Protein AF-A0A7W0VL07-F1 (afdb_monomer_lite)

Sequence (73 aa):
IVYWQPATLALLAEVRALRDRGRAAWATMDAGPHVKVLTSIDDADAVATALRTVPGASDVTISGPGGPATVTT

Radius of gyration: 13.9 Å; chains: 1; bounding box: 38×18×40 Å

Foldseek 3Di:
DDQADPLLVQLQVQQVVCVVVPFAWDWDDDSHHDIDIDGDPVCQVVSLVSSVPRPPDPHGDDDDDDDDDDDDD

Secondary structure (DSSP, 8-state):
-----HHHHHHHHHHHHHHHTT--EEEEE-SSSPEEEEE-TTTHHHHHHHHHTSTT-----------------

pLDDT: mean 97.21, std 2.34, range [85.62, 98.75]

Structure (mmCIF, N/CA/C/O backbone):
data_AF-A0A7W0VL07-F1
#
_entry.id   AF-A0A7W0VL07-F1
#
loop_
_atom_site.group_PDB
_atom_site.id
_atom_site.type_symbol
_atom_site.label_atom_id
_atom_site.label_alt_id
_atom_site.label_comp_id
_atom_site.label_asym_id
_atom_site.label_entity_id
_atom_site.label_seq_id
_atom_site.pdbx_PDB_ins_code
_atom_site.Cartn_x
_atom_site.Cartn_y
_atom_site.Cartn_z
_atom_site.occupancy
_atom_site.B_iso_or_equiv
_atom_site.auth_seq_id
_atom_site.auth_comp_id
_atom_site.auth_asym_id
_atom_site.auth_atom_id
_atom_site.pdbx_PDB_model_num
ATOM 1 N N . ILE A 1 1 ? 14.273 -6.220 16.219 1.00 86.69 1 ILE A N 1
ATOM 2 C CA . ILE A 1 1 ? 14.060 -4.988 15.415 1.00 86.69 1 ILE A CA 1
ATOM 3 C C . ILE A 1 1 ? 12.570 -4.894 15.110 1.00 86.69 1 ILE A C 1
ATOM 5 O O . ILE A 1 1 ? 11.968 -5.939 14.894 1.00 86.69 1 ILE A O 1
ATOM 9 N N . VAL A 1 2 ? 11.980 -3.696 15.134 1.00 95.12 2 VAL A N 1
ATOM 10 C CA . VAL A 1 2 ? 10.564 -3.466 14.795 1.00 95.12 2 VAL A CA 1
ATOM 11 C C . VAL A 1 2 ? 10.504 -2.470 13.640 1.00 95.12 2 VAL A C 1
ATOM 13 O O . VAL A 1 2 ? 11.012 -1.362 13.773 1.00 95.12 2 VAL A O 1
ATOM 16 N N . TYR A 1 3 ? 9.912 -2.877 12.514 1.00 97.25 3 TYR A N 1
ATOM 17 C CA . TYR A 1 3 ? 9.786 -2.046 11.305 1.00 97.25 3 TYR A CA 1
ATOM 18 C C . TYR A 1 3 ? 8.434 -1.337 11.183 1.00 97.25 3 TYR A C 1
ATOM 20 O O . TYR A 1 3 ? 8.251 -0.508 10.298 1.00 97.25 3 TYR A O 1
ATOM 28 N N . TRP A 1 4 ? 7.473 -1.684 12.036 1.00 96.12 4 TRP A N 1
ATOM 29 C CA . TRP A 1 4 ? 6.107 -1.182 11.959 1.00 96.12 4 TRP A CA 1
ATOM 30 C C . TRP A 1 4 ? 5.942 0.137 12.704 1.00 96.12 4 TRP A C 1
ATOM 32 O O . TRP A 1 4 ? 6.512 0.339 13.775 1.00 96.12 4 TRP A O 1
ATOM 42 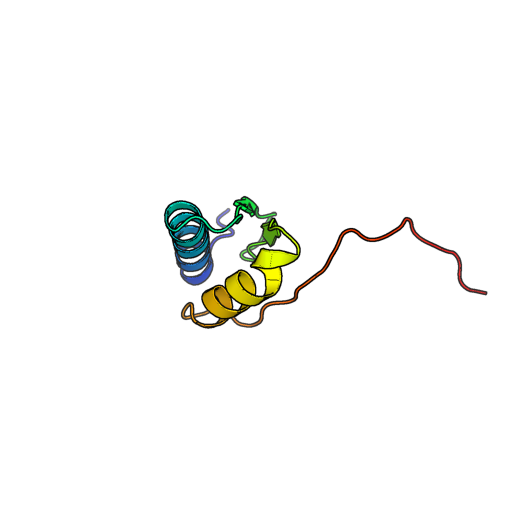N N . GLN A 1 5 ? 5.087 0.995 12.158 1.00 96.38 5 GLN A N 1
ATOM 43 C CA . GLN A 1 5 ? 4.552 2.177 12.826 1.00 96.38 5 GLN A CA 1
ATOM 44 C C . GLN A 1 5 ? 3.037 2.014 13.036 1.00 96.38 5 GLN A C 1
ATOM 46 O O . GLN A 1 5 ? 2.420 1.163 12.392 1.00 96.38 5 GLN A O 1
ATOM 51 N N . PRO A 1 6 ? 2.388 2.825 13.891 1.00 97.00 6 PRO A N 1
ATOM 52 C CA . PRO A 1 6 ? 0.932 2.774 14.051 1.00 97.00 6 PRO A CA 1
ATOM 53 C C . PRO A 1 6 ? 0.172 2.887 12.718 1.00 97.00 6 PRO A C 1
ATOM 55 O O . PRO A 1 6 ? -0.760 2.124 12.475 1.00 97.00 6 PRO A O 1
ATOM 58 N N . ALA A 1 7 ? 0.639 3.756 11.813 1.00 97.44 7 ALA A N 1
ATOM 59 C CA . ALA A 1 7 ? 0.080 3.899 10.469 1.00 97.44 7 ALA A CA 1
ATOM 60 C C . ALA A 1 7 ? 0.214 2.615 9.630 1.00 97.44 7 ALA A C 1
ATOM 62 O O . ALA A 1 7 ? -0.711 2.260 8.906 1.00 97.44 7 ALA A O 1
ATOM 63 N N . THR A 1 8 ? 1.314 1.864 9.775 1.00 98.12 8 THR A N 1
ATOM 64 C CA . THR A 1 8 ? 1.476 0.549 9.138 1.00 98.12 8 THR A CA 1
ATOM 65 C C . THR A 1 8 ? 0.342 -0.389 9.544 1.00 98.12 8 THR A C 1
ATOM 67 O O . THR A 1 8 ? -0.291 -1.003 8.689 1.00 98.12 8 THR A O 1
ATOM 70 N N . LEU A 1 9 ? 0.061 -0.494 10.846 1.00 98.12 9 LEU A N 1
ATOM 71 C CA . LEU A 1 9 ? -0.983 -1.383 11.355 1.00 98.12 9 LEU A CA 1
ATOM 72 C C . LEU A 1 9 ? -2.375 -0.947 10.881 1.00 98.12 9 LEU A C 1
ATOM 74 O O . LEU A 1 9 ? -3.174 -1.796 10.488 1.00 98.12 9 LEU A O 1
ATOM 78 N N . ALA A 1 10 ? -2.641 0.361 10.857 1.00 98.44 10 ALA A N 1
ATOM 79 C CA . ALA A 1 10 ? -3.894 0.916 10.351 1.00 98.44 10 ALA A CA 1
ATOM 80 C C . ALA A 1 10 ? -4.091 0.634 8.850 1.00 98.44 10 ALA A C 1
ATOM 82 O O . ALA A 1 10 ? -5.163 0.190 8.444 1.00 98.44 10 ALA A O 1
ATOM 83 N N . LEU A 1 11 ? -3.045 0.798 8.035 1.00 98.62 11 LEU A N 1
ATOM 84 C CA . LEU A 1 11 ? -3.072 0.470 6.606 1.00 98.62 11 LEU A CA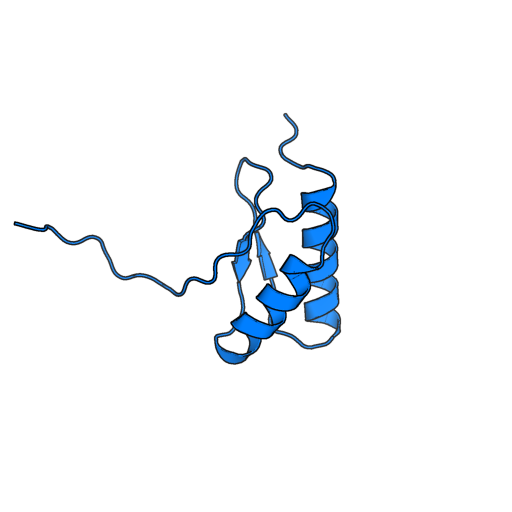 1
ATOM 85 C C . LEU A 1 11 ? -3.306 -1.028 6.375 1.00 98.62 11 LEU A C 1
ATOM 87 O O . LEU A 1 11 ? -4.138 -1.400 5.553 1.00 98.62 11 LEU A O 1
ATOM 91 N N . LEU A 1 12 ? -2.625 -1.904 7.123 1.00 98.56 12 LEU A N 1
ATOM 92 C CA . LEU A 1 12 ? -2.839 -3.354 7.035 1.00 98.56 12 LEU A CA 1
ATOM 93 C C . LEU A 1 12 ? -4.277 -3.752 7.399 1.00 98.56 12 LEU A C 1
ATOM 95 O O . LEU A 1 12 ? -4.821 -4.684 6.801 1.00 98.56 12 LEU A O 1
ATOM 99 N N . ALA A 1 13 ? -4.889 -3.065 8.366 1.00 98.56 13 ALA A N 1
ATOM 100 C CA . ALA A 1 13 ? -6.285 -3.273 8.732 1.00 98.56 13 ALA A CA 1
ATOM 101 C C . ALA A 1 13 ? -7.241 -2.795 7.628 1.00 98.56 13 ALA A C 1
ATOM 103 O O . ALA A 1 13 ? -8.139 -3.549 7.254 1.00 98.56 13 ALA A O 1
ATOM 104 N N . GLU A 1 14 ? -7.023 -1.610 7.046 1.00 98.75 14 GLU A N 1
ATOM 105 C CA . GLU A 1 14 ? -7.882 -1.106 5.964 1.00 98.75 14 GLU A CA 1
ATOM 106 C C . GLU A 1 14 ? -7.772 -1.966 4.699 1.00 98.75 14 GLU A C 1
ATOM 108 O O . GLU A 1 14 ? -8.791 -2.271 4.088 1.00 98.75 14 GLU A O 1
ATOM 113 N N . VAL A 1 15 ? -6.581 -2.466 4.344 1.00 98.75 15 VAL A N 1
ATOM 114 C CA . VAL A 1 15 ? -6.433 -3.412 3.219 1.00 98.75 15 VAL A CA 1
ATOM 115 C C . VAL A 1 15 ? -7.264 -4.679 3.438 1.00 98.75 15 VAL A C 1
ATOM 117 O O . VAL A 1 15 ? -7.921 -5.154 2.511 1.00 98.75 15 VAL A O 1
ATOM 120 N N . ARG A 1 16 ? -7.280 -5.223 4.663 1.00 98.75 16 ARG A N 1
ATOM 121 C CA . ARG A 1 16 ? -8.137 -6.373 5.000 1.00 98.75 16 ARG A CA 1
ATOM 122 C C . ARG A 1 16 ? -9.616 -6.009 4.889 1.00 98.75 16 ARG A C 1
ATOM 124 O O . ARG A 1 16 ? -10.360 -6.754 4.264 1.00 98.75 16 ARG A O 1
ATOM 131 N N . ALA A 1 17 ? -10.017 -4.852 5.411 1.00 98.75 17 ALA A N 1
ATOM 132 C CA . ALA A 1 17 ? -11.401 -4.398 5.354 1.00 98.75 17 ALA A CA 1
ATOM 133 C C . ALA A 1 17 ? -11.885 -4.165 3.912 1.00 98.75 17 ALA A C 1
ATOM 135 O O . ALA A 1 17 ? -13.013 -4.520 3.583 1.00 98.75 17 ALA A O 1
ATOM 136 N N . LEU A 1 18 ? -11.044 -3.618 3.030 1.00 98.69 18 LEU A N 1
ATOM 137 C CA . LEU A 1 18 ? -11.348 -3.480 1.602 1.00 98.69 18 LEU A CA 1
ATOM 138 C C . LEU A 1 18 ? -11.612 -4.840 0.956 1.00 98.69 18 LEU A C 1
ATOM 140 O O . LEU A 1 18 ? -12.602 -4.992 0.237 1.00 98.69 18 LEU A O 1
ATOM 144 N N . ARG A 1 19 ? -10.776 -5.833 1.269 1.00 98.38 19 ARG A N 1
ATOM 145 C CA . ARG A 1 19 ? -10.9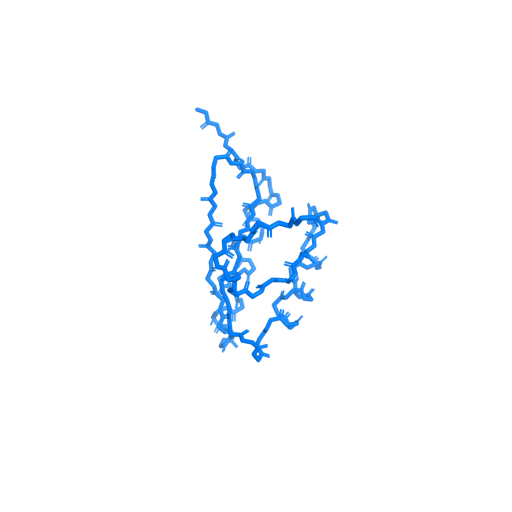66 -7.205 0.797 1.00 98.38 19 ARG A CA 1
ATOM 146 C C . ARG A 1 19 ? -12.263 -7.822 1.302 1.00 98.38 19 ARG A C 1
ATOM 148 O O . ARG A 1 19 ? -12.992 -8.418 0.515 1.00 98.38 19 ARG A O 1
ATOM 155 N N . ASP A 1 20 ? -12.592 -7.624 2.572 1.00 98.50 20 ASP A N 1
ATOM 156 C CA . ASP A 1 20 ? -13.842 -8.121 3.157 1.00 98.50 20 ASP A CA 1
ATOM 157 C C . ASP A 1 20 ? -15.079 -7.429 2.545 1.00 98.50 20 ASP A C 1
ATOM 159 O O . ASP A 1 20 ? -16.146 -8.029 2.443 1.00 98.50 20 ASP A O 1
ATOM 163 N N . ARG A 1 21 ? -14.928 -6.188 2.056 1.00 98.12 21 ARG A N 1
ATOM 164 C CA . ARG A 1 21 ? -15.936 -5.442 1.272 1.00 98.12 21 ARG A CA 1
ATOM 165 C C . ARG A 1 21 ? -15.932 -5.795 -0.228 1.00 98.12 21 ARG A C 1
ATOM 167 O O . ARG A 1 21 ? -16.567 -5.087 -1.013 1.00 98.12 21 ARG A O 1
ATOM 174 N N . GLY A 1 22 ? -15.208 -6.837 -0.638 1.00 97.88 22 GLY A N 1
ATOM 175 C CA . GLY A 1 22 ? -15.200 -7.363 -2.005 1.00 97.88 22 GLY A CA 1
ATOM 176 C C . GLY A 1 22 ? -14.247 -6.678 -2.989 1.00 97.88 22 GLY A C 1
ATOM 177 O O . GLY A 1 22 ? -14.334 -6.970 -4.176 1.00 97.88 22 GLY A O 1
ATOM 178 N N . ARG A 1 23 ? -13.348 -5.788 -2.540 1.00 98.12 23 ARG A N 1
ATOM 179 C CA . ARG A 1 23 ? -12.286 -5.230 -3.403 1.00 98.12 23 ARG A CA 1
ATOM 180 C C . ARG A 1 23 ? -11.083 -6.166 -3.461 1.00 98.12 23 ARG A C 1
ATOM 182 O O . ARG A 1 23 ? -10.668 -6.719 -2.444 1.00 98.12 23 ARG A O 1
ATOM 189 N N . ALA A 1 24 ? -10.457 -6.294 -4.621 1.00 98.50 24 ALA A N 1
ATOM 190 C CA . ALA A 1 24 ? -9.204 -7.019 -4.771 1.00 98.50 24 ALA A CA 1
ATOM 191 C C . ALA A 1 24 ? -8.067 -6.238 -4.086 1.00 98.50 24 ALA A C 1
ATOM 193 O O . ALA A 1 24 ? -7.539 -5.293 -4.658 1.00 98.50 24 ALA A O 1
ATOM 194 N N . ALA A 1 25 ? -7.683 -6.592 -2.856 1.00 98.69 25 ALA A N 1
ATOM 195 C CA . ALA A 1 25 ? -6.597 -5.918 -2.139 1.00 98.69 25 ALA A CA 1
ATOM 196 C C . ALA A 1 25 ? -5.818 -6.881 -1.226 1.00 98.69 25 ALA A C 1
ATOM 198 O O . ALA A 1 25 ? -6.390 -7.561 -0.368 1.00 98.69 25 ALA A O 1
ATOM 199 N N . TRP A 1 26 ? -4.491 -6.924 -1.379 1.00 98.75 26 TRP A N 1
ATOM 200 C CA . TRP A 1 26 ? -3.589 -7.745 -0.561 1.00 98.75 26 TRP A CA 1
ATOM 201 C C . TRP A 1 26 ? -2.325 -6.975 -0.205 1.00 98.75 26 TRP A C 1
ATOM 203 O O . TRP A 1 26 ? -1.682 -6.399 -1.075 1.00 98.75 26 TRP A O 1
ATOM 213 N N . ALA A 1 27 ? -1.948 -6.982 1.072 1.00 98.44 27 ALA A N 1
ATOM 214 C CA . ALA A 1 27 ? -0.790 -6.239 1.554 1.00 98.44 27 ALA A CA 1
ATOM 215 C C . ALA A 1 27 ? 0.470 -7.108 1.668 1.00 98.44 27 ALA A C 1
ATOM 217 O O . ALA A 1 27 ? 0.401 -8.270 2.068 1.00 98.44 27 ALA A O 1
ATOM 218 N N . THR A 1 28 ? 1.623 -6.493 1.418 1.00 98.31 28 THR A N 1
ATOM 219 C CA . THR A 1 28 ? 2.953 -6.992 1.786 1.00 98.31 28 THR A CA 1
ATOM 220 C C . THR A 1 28 ? 3.846 -5.842 2.265 1.00 98.31 28 THR A C 1
ATOM 222 O O . THR A 1 28 ? 3.516 -4.663 2.105 1.00 98.31 28 THR A O 1
ATOM 225 N N . MET A 1 29 ? 4.981 -6.175 2.874 1.00 97.94 29 MET A N 1
ATOM 226 C CA . MET A 1 29 ? 5.961 -5.234 3.411 1.00 97.94 29 MET A CA 1
ATOM 227 C C . MET A 1 29 ? 7.382 -5.785 3.263 1.00 97.94 29 MET A C 1
ATOM 229 O O . MET A 1 29 ? 7.574 -6.995 3.275 1.00 97.94 29 MET A O 1
ATOM 233 N N . ASP A 1 30 ? 8.363 -4.879 3.200 1.00 97.38 30 ASP A N 1
ATOM 234 C CA . ASP A 1 30 ? 9.787 -5.242 3.324 1.00 97.38 30 ASP A CA 1
ATOM 235 C C . ASP A 1 30 ? 10.276 -4.852 4.732 1.00 97.38 30 ASP A C 1
ATOM 237 O O . ASP A 1 30 ? 9.479 -4.666 5.653 1.00 97.38 30 ASP A O 1
ATOM 241 N N . ALA A 1 31 ? 11.584 -4.664 4.906 1.00 97.31 31 ALA A N 1
ATOM 242 C CA . ALA A 1 31 ? 12.216 -4.196 6.138 1.00 97.31 31 ALA A CA 1
ATOM 243 C C . ALA A 1 31 ? 12.021 -2.680 6.386 1.00 97.31 31 ALA A C 1
ATOM 245 O O . ALA A 1 31 ? 12.982 -1.929 6.538 1.00 97.31 31 ALA A O 1
ATOM 246 N N . GLY A 1 32 ? 10.772 -2.214 6.408 1.00 97.06 32 GLY A N 1
ATOM 247 C CA . GLY A 1 32 ? 10.404 -0.820 6.673 1.00 97.06 32 GLY A CA 1
ATOM 248 C C . GLY A 1 32 ? 8.889 -0.637 6.821 1.00 97.06 32 GLY A C 1
ATOM 249 O O . GLY A 1 32 ? 8.141 -1.573 6.547 1.00 97.06 32 GLY A O 1
ATOM 250 N N . PRO A 1 33 ? 8.411 0.551 7.232 1.00 97.12 33 PRO A N 1
ATOM 251 C CA . PRO A 1 33 ? 7.005 0.766 7.591 1.00 97.12 33 PRO A CA 1
ATOM 252 C C . PRO A 1 33 ? 6.053 0.866 6.391 1.00 97.12 33 PRO A C 1
ATOM 254 O O . PRO A 1 33 ? 4.835 0.883 6.585 1.00 97.12 33 PRO A O 1
ATOM 257 N N . HIS A 1 34 ? 6.583 0.935 5.164 1.00 97.56 34 HIS A N 1
ATOM 258 C CA . HIS A 1 34 ? 5.793 1.064 3.942 1.00 97.56 34 HIS A CA 1
ATOM 259 C C . HIS A 1 34 ? 5.005 -0.211 3.629 1.00 97.56 34 HIS A C 1
ATOM 261 O O . HIS A 1 34 ? 5.576 -1.298 3.488 1.00 97.56 34 HIS A O 1
ATOM 267 N N . VAL A 1 35 ? 3.699 -0.038 3.432 1.00 98.25 35 VAL A N 1
ATOM 268 C CA . VAL A 1 35 ? 2.780 -1.085 2.982 1.00 98.25 35 VAL A CA 1
ATOM 269 C C . VAL A 1 35 ? 2.665 -1.026 1.462 1.00 98.25 35 VAL A C 1
ATOM 271 O O . VAL A 1 35 ? 2.367 0.023 0.900 1.00 98.25 35 VAL A O 1
ATOM 274 N N . LYS A 1 36 ? 2.886 -2.161 0.797 1.00 98.44 36 LYS A N 1
ATOM 275 C CA . LYS A 1 36 ? 2.609 -2.339 -0.632 1.00 98.44 36 LYS A CA 1
ATOM 276 C C . LYS A 1 36 ? 1.316 -3.109 -0.767 1.00 98.44 36 LYS A C 1
ATOM 278 O O . LYS A 1 36 ? 1.128 -4.101 -0.063 1.00 98.44 36 LYS A O 1
ATOM 283 N N . VAL A 1 37 ? 0.450 -2.670 -1.669 1.00 98.69 37 VAL A N 1
ATOM 284 C CA . VAL A 1 37 ? -0.855 -3.292 -1.882 1.00 98.69 37 VAL A CA 1
ATOM 285 C C . VAL A 1 37 ? -0.943 -3.776 -3.317 1.00 98.69 37 VAL A C 1
ATOM 287 O O . VAL A 1 37 ? -0.841 -2.987 -4.249 1.00 98.69 37 VAL A O 1
ATOM 290 N N . LEU A 1 38 ? -1.107 -5.085 -3.482 1.00 98.69 38 LEU A N 1
ATOM 291 C CA . LEU A 1 38 ? -1.457 -5.698 -4.754 1.00 98.69 38 LEU A CA 1
ATOM 292 C C . LEU A 1 38 ? -2.973 -5.621 -4.923 1.00 98.69 38 LEU A C 1
ATOM 294 O O . LEU A 1 38 ? -3.721 -5.922 -3.991 1.00 98.69 38 LEU A O 1
ATOM 298 N N . THR A 1 39 ? -3.414 -5.212 -6.105 1.00 98.75 39 THR A N 1
ATOM 299 C CA . THR A 1 39 ? -4.822 -5.001 -6.453 1.00 98.75 39 THR A CA 1
ATOM 300 C C . THR A 1 39 ? -5.014 -5.192 -7.961 1.00 98.75 39 THR A C 1
ATOM 302 O O . THR A 1 39 ? -4.032 -5.336 -8.694 1.00 98.75 39 THR A O 1
ATOM 305 N N . SER A 1 40 ? -6.261 -5.265 -8.424 1.00 98.06 40 SER A N 1
ATOM 306 C CA . SER A 1 40 ? -6.580 -5.260 -9.855 1.00 98.06 40 SER A CA 1
ATOM 3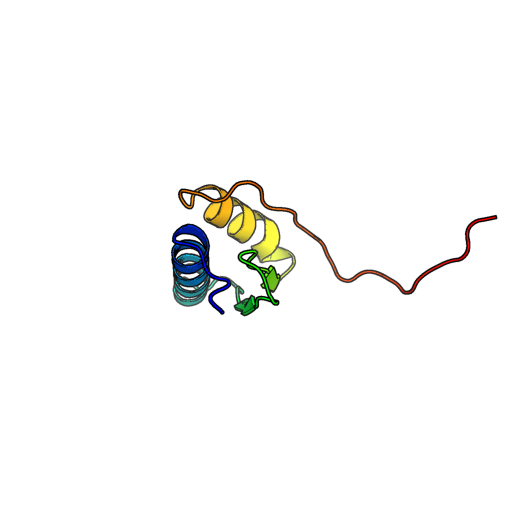07 C C . SER A 1 40 ? -6.474 -3.837 -10.415 1.00 98.06 40 SER A C 1
ATOM 309 O O . SER A 1 40 ? -6.496 -2.861 -9.667 1.00 98.06 40 SER A O 1
ATOM 311 N N . ILE A 1 41 ? -6.382 -3.701 -11.742 1.00 97.50 41 ILE A N 1
ATOM 312 C CA . ILE A 1 41 ? -6.425 -2.375 -12.378 1.00 97.50 41 ILE A CA 1
ATOM 313 C C . ILE A 1 41 ? -7.760 -1.665 -12.110 1.00 97.50 41 ILE A C 1
ATOM 315 O O . ILE A 1 41 ? -7.769 -0.461 -11.879 1.00 97.50 41 ILE A O 1
ATOM 319 N N . ASP A 1 42 ? -8.855 -2.428 -12.051 1.00 98.19 42 ASP A N 1
ATOM 320 C CA . ASP A 1 42 ? -10.206 -1.910 -11.824 1.00 98.19 42 ASP A CA 1
ATOM 321 C C . ASP A 1 42 ? -10.392 -1.356 -10.400 1.00 98.19 42 ASP A C 1
ATOM 323 O O . ASP A 1 42 ? -11.151 -0.410 -10.195 1.00 98.19 42 ASP A O 1
ATOM 327 N N . ASP A 1 43 ? -9.680 -1.913 -9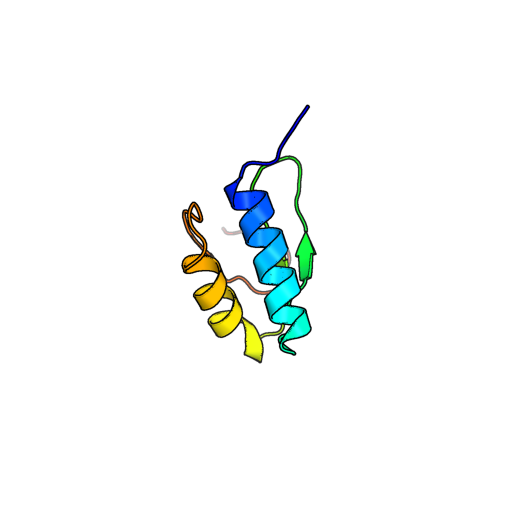.413 1.00 98.50 43 ASP A N 1
ATOM 328 C CA . ASP A 1 43 ? -9.767 -1.493 -8.010 1.00 98.50 43 ASP A CA 1
ATOM 329 C C . ASP A 1 43 ? -8.671 -0.495 -7.596 1.00 98.50 43 ASP A C 1
ATOM 331 O O . ASP A 1 43 ? -8.757 0.082 -6.507 1.00 98.50 43 ASP A O 1
ATOM 335 N N . ALA A 1 44 ? 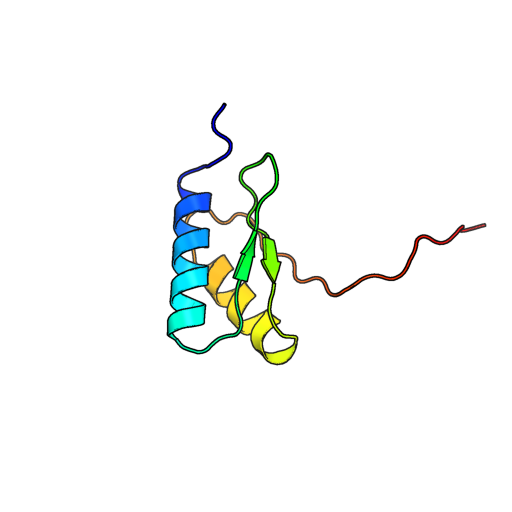-7.659 -0.249 -8.436 1.00 98.44 44 ALA A N 1
ATOM 336 C CA . ALA A 1 44 ? -6.458 0.507 -8.068 1.00 98.44 44 ALA A CA 1
ATOM 337 C C . ALA A 1 44 ? -6.758 1.906 -7.506 1.00 98.44 44 ALA A C 1
ATOM 339 O O . ALA A 1 44 ? -6.267 2.262 -6.430 1.00 98.44 44 ALA A O 1
ATOM 340 N N . ASP A 1 45 ? -7.605 2.681 -8.185 1.00 98.44 45 ASP A N 1
ATOM 341 C CA . ASP A 1 45 ? -7.961 4.036 -7.751 1.00 98.44 45 ASP A CA 1
ATOM 342 C C . ASP A 1 45 ? -8.811 4.035 -6.476 1.00 98.44 45 ASP A C 1
ATOM 344 O O . ASP A 1 45 ? -8.612 4.869 -5.585 1.00 98.44 45 ASP A O 1
ATOM 348 N N . ALA A 1 46 ? -9.735 3.080 -6.350 1.00 98.38 46 ALA A N 1
ATOM 349 C CA . ALA A 1 46 ? -10.591 2.948 -5.175 1.00 98.38 46 ALA A CA 1
ATOM 350 C C . ALA A 1 46 ? -9.780 2.549 -3.934 1.00 98.38 46 ALA A C 1
ATOM 352 O O . ALA A 1 46 ? -9.945 3.140 -2.864 1.00 98.38 46 ALA A O 1
ATOM 353 N N . VAL A 1 47 ? -8.863 1.590 -4.088 1.00 98.62 47 VAL A N 1
ATOM 354 C CA . VAL A 1 47 ? -7.926 1.173 -3.039 1.00 98.62 47 VAL A CA 1
ATOM 355 C C . VAL A 1 47 ? -7.023 2.338 -2.652 1.00 98.62 47 VAL A C 1
ATOM 357 O O . VAL A 1 47 ? -6.937 2.670 -1.472 1.00 98.62 47 VAL A O 1
ATOM 360 N N . ALA A 1 48 ? -6.398 3.018 -3.616 1.00 98.50 48 ALA A N 1
ATOM 361 C CA . ALA A 1 48 ? -5.518 4.145 -3.321 1.00 98.50 48 ALA A CA 1
ATOM 362 C C . ALA A 1 48 ? -6.255 5.280 -2.597 1.00 98.50 48 ALA A C 1
ATOM 364 O O . ALA A 1 48 ? -5.732 5.848 -1.640 1.00 98.50 48 ALA A O 1
ATOM 365 N N . THR A 1 49 ? -7.486 5.582 -3.015 1.00 98.31 49 THR A N 1
ATOM 366 C CA . THR A 1 49 ? -8.340 6.586 -2.367 1.00 98.31 49 THR A CA 1
ATOM 367 C C . THR A 1 49 ? -8.618 6.221 -0.916 1.00 98.31 49 THR A C 1
ATOM 369 O O . THR A 1 49 ? -8.395 7.049 -0.038 1.00 98.31 49 THR A O 1
ATOM 372 N N . ALA A 1 50 ? -9.027 4.980 -0.640 1.00 98.31 50 ALA A N 1
ATOM 373 C CA . ALA A 1 50 ? -9.273 4.518 0.724 1.00 98.31 50 ALA A CA 1
ATOM 374 C C . ALA A 1 50 ? -8.010 4.609 1.598 1.00 98.31 50 ALA A C 1
ATOM 376 O O . ALA A 1 50 ? -8.064 5.137 2.708 1.00 98.31 50 ALA A O 1
ATOM 377 N N . LEU A 1 51 ? -6.851 4.188 1.084 1.00 98.38 51 LEU A N 1
ATOM 378 C CA . LEU A 1 51 ? -5.597 4.210 1.844 1.00 98.38 51 LEU A CA 1
ATOM 379 C C . LEU A 1 51 ? -5.103 5.630 2.148 1.00 98.38 51 LEU A C 1
ATOM 381 O O . LEU A 1 51 ? -4.565 5.854 3.230 1.00 98.38 51 LEU A O 1
ATOM 385 N N . ARG A 1 52 ? -5.337 6.606 1.258 1.00 98.06 52 ARG A N 1
ATOM 386 C CA . ARG A 1 52 ? -5.020 8.025 1.522 1.00 98.06 52 ARG A CA 1
ATOM 387 C C . ARG A 1 52 ? -5.821 8.612 2.686 1.00 98.06 52 ARG A C 1
ATOM 389 O O . ARG A 1 52 ? -5.382 9.589 3.281 1.00 98.06 52 ARG A O 1
ATOM 396 N N . THR A 1 53 ? -6.976 8.034 3.020 1.00 97.38 53 THR A N 1
ATOM 397 C CA . THR A 1 53 ? -7.787 8.486 4.165 1.00 97.38 53 THR A CA 1
ATOM 398 C C . THR A 1 53 ? -7.314 7.927 5.506 1.00 97.38 53 THR A C 1
ATOM 400 O O . THR A 1 53 ? -7.773 8.388 6.551 1.00 97.38 53 THR A O 1
ATOM 403 N N . VAL A 1 54 ? -6.393 6.956 5.508 1.00 98.06 54 VAL A N 1
ATOM 404 C CA . VAL A 1 54 ? -5.881 6.354 6.742 1.00 98.06 54 VAL A CA 1
ATOM 405 C C . VAL A 1 54 ? -4.960 7.352 7.457 1.00 98.06 54 VAL A C 1
ATOM 407 O O . VAL A 1 54 ? -3.960 7.783 6.878 1.00 98.06 54 VAL A O 1
ATOM 410 N N . PRO A 1 55 ? -5.233 7.708 8.728 1.00 96.88 55 PRO A N 1
ATOM 411 C CA . PRO A 1 55 ? -4.381 8.628 9.472 1.00 96.88 55 PRO A CA 1
ATOM 412 C C . PRO A 1 55 ? -2.924 8.156 9.539 1.00 96.88 55 PRO A C 1
ATOM 414 O O . PRO A 1 55 ? -2.634 7.021 9.921 1.00 96.88 55 PRO A O 1
ATOM 417 N N . GLY A 1 56 ? -2.000 9.052 9.190 1.00 93.81 56 GLY A N 1
ATOM 418 C CA . GLY A 1 56 ? -0.564 8.767 9.160 1.00 93.81 56 GLY A CA 1
ATOM 419 C C . GLY A 1 56 ? -0.053 8.160 7.849 1.00 93.81 56 GLY A C 1
ATOM 420 O O . GLY A 1 56 ? 1.152 7.947 7.735 1.00 93.81 56 GLY A O 1
ATOM 421 N N . ALA A 1 57 ? -0.916 7.917 6.856 1.00 93.81 57 ALA A N 1
ATOM 422 C CA . ALA A 1 57 ? -0.470 7.700 5.482 1.00 93.81 57 ALA A CA 1
ATOM 423 C C . ALA A 1 57 ? 0.099 9.014 4.920 1.00 93.81 57 ALA A C 1
ATOM 425 O O . ALA A 1 57 ? -0.583 10.037 4.919 1.00 93.81 57 ALA A O 1
ATOM 426 N N . SER A 1 58 ? 1.359 9.001 4.477 1.00 91.12 58 SER A N 1
ATOM 427 C CA . SER A 1 58 ? 2.022 10.192 3.933 1.00 91.12 58 SER A CA 1
ATOM 428 C C . SER A 1 58 ? 1.688 10.425 2.461 1.00 91.12 58 SER A C 1
ATOM 430 O O . SER A 1 58 ? 1.356 11.541 2.079 1.00 91.12 58 SER A O 1
ATOM 432 N N . ASP A 1 59 ? 1.785 9.375 1.644 1.00 95.19 59 ASP A N 1
ATOM 433 C CA . ASP A 1 59 ? 1.473 9.393 0.215 1.00 95.19 59 ASP A CA 1
ATOM 434 C C . ASP A 1 59 ? 1.113 7.977 -0.269 1.00 95.19 59 ASP A C 1
ATOM 436 O O . ASP A 1 59 ? 1.473 6.981 0.367 1.00 95.19 59 ASP A O 1
ATOM 440 N N . VAL A 1 60 ? 0.401 7.886 -1.394 1.00 97.44 60 VAL A N 1
ATOM 441 C CA . VAL A 1 60 ? 0.041 6.629 -2.060 1.00 97.44 60 VAL A CA 1
ATOM 442 C C . VAL A 1 60 ? 0.333 6.742 -3.553 1.00 97.44 60 VAL A C 1
ATOM 444 O O . VAL A 1 60 ? -0.344 7.476 -4.279 1.00 97.44 60 VAL A O 1
ATOM 447 N N . THR A 1 61 ? 1.299 5.952 -4.019 1.00 98.00 61 THR A N 1
ATOM 448 C CA . THR A 1 61 ? 1.657 5.819 -5.436 1.00 98.00 61 THR A CA 1
ATOM 449 C C . THR A 1 61 ? 1.011 4.573 -6.035 1.00 98.00 61 THR A C 1
ATOM 451 O O . THR A 1 61 ? 1.140 3.479 -5.485 1.00 98.00 61 THR A O 1
ATOM 454 N N . ILE A 1 62 ? 0.352 4.728 -7.184 1.00 98.25 62 ILE A N 1
ATOM 455 C CA . ILE A 1 62 ? -0.140 3.604 -7.988 1.00 98.25 62 ILE A CA 1
ATOM 456 C C . ILE A 1 62 ? 0.930 3.262 -9.021 1.00 98.25 62 ILE A C 1
ATOM 458 O O . ILE A 1 62 ? 1.427 4.143 -9.720 1.00 98.25 62 ILE A O 1
ATOM 462 N N . SER A 1 63 ? 1.281 1.984 -9.113 1.00 97.31 63 SER A N 1
ATOM 463 C CA . SER A 1 63 ? 2.197 1.472 -10.127 1.00 97.31 63 SER A CA 1
ATOM 464 C C . SER A 1 63 ? 1.710 0.119 -10.629 1.00 97.31 63 SER A C 1
ATOM 466 O O . SER A 1 63 ? 1.146 -0.667 -9.866 1.00 97.31 63 SER A O 1
ATOM 468 N N . GLY A 1 64 ? 1.928 -0.136 -11.917 1.00 96.75 64 GLY A N 1
ATOM 469 C CA . GLY A 1 64 ? 1.681 -1.430 -12.541 1.00 96.75 64 GLY A CA 1
ATOM 470 C C . GLY A 1 64 ? 2.958 -2.269 -12.650 1.00 96.75 64 GLY A C 1
ATOM 471 O O . GLY A 1 64 ? 4.054 -1.791 -12.343 1.00 96.75 64 GLY A O 1
ATOM 472 N N . PRO A 1 65 ? 2.845 -3.521 -13.119 1.00 96.00 65 PRO A N 1
ATOM 473 C CA . PRO A 1 65 ? 4.005 -4.323 -13.485 1.00 96.00 65 PRO A CA 1
ATOM 474 C C . PRO A 1 65 ? 4.881 -3.584 -14.509 1.00 96.00 65 PRO A C 1
ATOM 476 O O . PRO A 1 65 ? 4.406 -3.185 -15.571 1.00 96.00 65 PRO A O 1
ATOM 479 N N . GLY A 1 66 ? 6.157 -3.392 -14.174 1.00 94.81 66 GLY A N 1
ATOM 480 C CA . GLY A 1 66 ? 7.146 -2.787 -15.065 1.00 94.81 66 GLY A CA 1
ATOM 481 C C . GLY A 1 66 ? 7.803 -3.807 -15.998 1.00 94.81 66 GLY A C 1
ATOM 482 O O . GLY A 1 66 ? 7.780 -5.012 -15.744 1.00 94.81 66 GLY A O 1
ATOM 483 N N . GLY A 1 67 ? 8.415 -3.310 -17.074 1.00 96.25 67 GLY A N 1
ATOM 484 C CA . GLY A 1 67 ? 9.288 -4.106 -17.938 1.00 96.25 67 GLY A CA 1
ATOM 485 C C . GLY A 1 67 ? 10.682 -4.338 -17.331 1.00 96.25 67 GLY A C 1
ATOM 486 O O . GLY A 1 67 ? 10.999 -3.798 -16.267 1.00 96.25 67 GLY A O 1
ATOM 487 N N . PRO A 1 68 ? 11.537 -5.130 -18.002 1.00 96.75 68 PRO A N 1
ATOM 488 C CA . PRO A 1 68 ? 12.939 -5.266 -17.618 1.00 96.75 68 PRO A CA 1
ATOM 489 C C . PRO A 1 68 ? 13.700 -3.941 -17.796 1.00 96.75 68 PRO A C 1
ATOM 491 O O . PRO A 1 68 ? 13.248 -3.033 -18.494 1.00 96.75 68 PRO A O 1
ATOM 494 N N . ALA A 1 69 ? 14.885 -3.844 -17.190 1.00 96.38 69 ALA A N 1
ATOM 495 C CA . ALA A 1 69 ? 15.765 -2.691 -17.359 1.00 96.38 69 ALA A CA 1
ATOM 496 C C . ALA A 1 69 ? 16.211 -2.510 -18.824 1.00 96.38 69 ALA A C 1
ATOM 498 O O . ALA A 1 69 ? 16.421 -3.485 -19.547 1.00 96.38 69 ALA A O 1
ATOM 499 N N . THR A 1 70 ? 16.412 -1.257 -19.237 1.00 96.62 70 THR A N 1
ATOM 500 C CA . THR A 1 70 ? 16.874 -0.878 -20.582 1.00 96.62 70 THR A CA 1
ATOM 501 C C . THR A 1 70 ? 18.106 0.017 -20.503 1.00 96.62 70 THR A C 1
ATOM 503 O O . THR A 1 70 ? 18.217 0.836 -19.593 1.00 96.62 70 THR A O 1
ATOM 506 N N . VAL A 1 71 ? 19.012 -0.094 -21.477 1.00 96.75 71 VAL A N 1
ATOM 507 C CA . VAL A 1 71 ? 20.166 0.807 -21.607 1.00 96.75 71 VAL A CA 1
ATOM 508 C C . VAL A 1 71 ? 19.754 2.035 -22.417 1.00 96.75 71 VAL A C 1
ATOM 510 O O . VAL A 1 71 ? 19.312 1.902 -23.555 1.00 96.75 71 VAL A O 1
ATOM 513 N N . THR A 1 72 ? 19.911 3.223 -21.842 1.00 94.12 72 THR A N 1
ATOM 514 C CA . THR A 1 72 ? 19.754 4.507 -22.541 1.00 94.12 72 THR A CA 1
ATOM 515 C C . THR A 1 72 ? 21.118 5.014 -23.002 1.00 94.12 72 THR A C 1
ATOM 517 O O . THR A 1 72 ? 22.045 5.070 -22.195 1.00 94.12 72 THR A O 1
ATOM 520 N N . THR A 1 73 ? 21.235 5.323 -24.300 1.00 85.62 73 THR A N 1
ATOM 521 C CA . THR A 1 73 ? 22.424 5.937 -24.930 1.00 85.62 73 THR A CA 1
ATOM 522 C C . THR A 1 73 ? 22.293 7.451 -24.942 1.00 85.62 73 THR A C 1
ATOM 524 O O . THR A 1 73 ? 21.144 7.919 -25.111 1.00 85.62 73 THR A O 1
#